Protein AF-A0A8T4R599-F1 (afdb_monomer_lite)

Sequence (155 aa):
MLKGQIVSGDFSKIVMRIKSDQKVELGELLILEEKEEKYLLQVYDLIYGSQISSQNLEMVAGMNLEEGSFNIIDEELRNYQLALLKPVLAVSKDNKLSKTCKKLPAFFSAIRQITKEDLLFITKPENPLFSREKEKVICNFVSYGILQVAIMPEC

Secondary structure (DSSP, 8-state):
-EEEEEEEE-SS-EEEEEPTT----TT-EEEEE-SSEEEEEEEEEEEEEESS-HHHHHHHHHHHHHT----SS-HHHHEEEEEEEEEEEEEETTSS-EE---SPPPTT-EEEE--TTGGGGSPPPSS----SSS-EE-----SSS-----EEP--

Structure (mmCIF, N/CA/C/O backbone):
data_AF-A0A8T4R599-F1
#
_entry.id   AF-A0A8T4R599-F1
#
loop_
_atom_site.group_PDB
_atom_site.id
_atom_site.type_symbol
_atom_site.label_atom_id
_atom_site.label_alt_id
_atom_site.label_comp_id
_atom_site.label_asym_id
_atom_site.label_entity_id
_atom_site.label_seq_id
_atom_site.pdbx_PDB_ins_code
_atom_site.Cartn_x
_atom_site.Cartn_y
_atom_site.Cartn_z
_atom_site.occupancy
_atom_site.B_iso_or_equiv
_atom_site.auth_seq_id
_atom_site.auth_comp_id
_atom_site.auth_asym_id
_atom_site.auth_atom_id
_atom_site.pdbx_PDB_model_num
ATOM 1 N N . MET A 1 1 ? 2.241 -8.018 10.126 1.00 81.56 1 MET A N 1
ATOM 2 C CA . MET A 1 1 ? 3.485 -7.844 9.340 1.00 81.56 1 MET A CA 1
ATOM 3 C C . MET A 1 1 ? 3.484 -6.461 8.700 1.00 81.56 1 MET A C 1
ATOM 5 O O . MET A 1 1 ? 2.415 -6.036 8.271 1.00 81.56 1 MET A O 1
ATOM 9 N N . LEU A 1 2 ? 4.615 -5.746 8.685 1.00 88.69 2 LEU A N 1
ATOM 10 C CA . LEU A 1 2 ? 4.731 -4.424 8.049 1.00 88.69 2 LEU A CA 1
ATOM 11 C C . LEU A 1 2 ? 4.733 -4.587 6.523 1.00 88.69 2 LEU A C 1
ATOM 13 O O . LEU A 1 2 ? 5.551 -5.343 6.009 1.00 88.69 2 LEU A O 1
ATOM 17 N N . LYS A 1 3 ? 3.835 -3.892 5.822 1.00 90.06 3 LYS A N 1
ATOM 18 C CA . LYS A 1 3 ? 3.690 -3.942 4.357 1.00 90.06 3 LYS A CA 1
ATOM 19 C C . LYS A 1 3 ? 4.345 -2.747 3.665 1.00 90.06 3 LYS A C 1
ATOM 21 O O . LYS A 1 3 ? 4.825 -2.876 2.542 1.00 90.06 3 LYS A O 1
ATOM 26 N N . GLY A 1 4 ? 4.390 -1.597 4.333 1.00 91.12 4 GLY A N 1
ATOM 27 C CA . GLY A 1 4 ? 4.922 -0.379 3.740 1.00 91.12 4 GLY A CA 1
ATOM 28 C C . GLY A 1 4 ? 4.770 0.846 4.629 1.00 91.12 4 GLY A C 1
ATOM 29 O O . GLY A 1 4 ? 4.438 0.744 5.812 1.00 91.12 4 GLY A O 1
ATOM 30 N N . GLN A 1 5 ? 5.007 2.010 4.032 1.00 91.62 5 GLN A N 1
ATOM 31 C CA . GLN A 1 5 ? 4.882 3.313 4.685 1.00 91.62 5 GLN A CA 1
ATOM 32 C C . GLN A 1 5 ? 4.157 4.313 3.785 1.00 91.62 5 GLN A C 1
ATOM 34 O O . GLN A 1 5 ? 4.275 4.247 2.558 1.00 91.62 5 GLN A O 1
ATOM 39 N N . ILE A 1 6 ? 3.448 5.272 4.382 1.00 91.38 6 ILE A N 1
ATOM 40 C CA . ILE A 1 6 ? 2.874 6.396 3.631 1.00 91.38 6 ILE A CA 1
ATOM 41 C C . ILE A 1 6 ? 3.985 7.299 3.102 1.00 91.38 6 ILE A C 1
ATOM 43 O O . ILE A 1 6 ? 4.869 7.714 3.853 1.00 91.38 6 ILE A O 1
ATOM 47 N N . VAL A 1 7 ? 3.893 7.647 1.820 1.00 88.62 7 VAL A N 1
ATOM 48 C CA . VAL A 1 7 ? 4.809 8.591 1.163 1.00 88.62 7 VAL A CA 1
ATOM 49 C C . VAL A 1 7 ? 4.105 9.893 0.809 1.00 88.62 7 VAL A C 1
ATOM 51 O O . VAL A 1 7 ? 4.661 10.969 1.008 1.00 88.62 7 VAL A O 1
ATOM 54 N N . SER A 1 8 ? 2.880 9.811 0.303 1.00 84.69 8 SER A N 1
ATOM 55 C CA . SER A 1 8 ? 2.115 10.974 -0.138 1.00 84.69 8 SER A CA 1
ATOM 56 C C . SER A 1 8 ? 0.624 10.661 -0.140 1.00 84.69 8 SER A C 1
ATOM 58 O O . SER A 1 8 ? 0.216 9.534 0.141 1.00 84.69 8 SER A O 1
ATOM 60 N N . GLY A 1 9 ? -0.203 11.659 -0.429 1.00 82.81 9 GLY A N 1
ATOM 61 C CA . GLY A 1 9 ? -1.622 11.448 -0.659 1.00 82.81 9 GLY A CA 1
ATOM 62 C C . GLY A 1 9 ? -2.500 12.601 -0.214 1.00 82.81 9 GLY A C 1
ATOM 63 O O . GLY A 1 9 ? -2.067 13.536 0.456 1.00 82.81 9 GLY A O 1
ATOM 64 N N . ASP A 1 10 ? -3.763 12.461 -0.577 1.00 81.19 10 ASP A N 1
ATOM 65 C CA . ASP A 1 10 ? -4.876 13.302 -0.188 1.00 81.19 10 ASP A CA 1
ATOM 66 C C . ASP A 1 10 ? -5.818 12.521 0.727 1.00 81.19 10 ASP A C 1
ATOM 68 O O . ASP A 1 10 ? -5.730 11.303 0.892 1.00 81.19 10 ASP A O 1
ATOM 72 N N . PHE A 1 11 ? -6.818 13.216 1.255 1.00 74.62 11 PHE A N 1
ATOM 73 C CA . PHE A 1 11 ? -7.836 12.626 2.117 1.00 74.62 11 PHE A CA 1
ATOM 74 C C . PHE A 1 11 ? -8.564 11.412 1.502 1.00 74.62 11 PHE A C 1
ATOM 76 O O . PHE A 1 11 ? -8.969 10.504 2.220 1.00 74.62 11 PHE A O 1
ATOM 83 N N . SER A 1 12 ? -8.732 11.381 0.177 1.00 78.94 12 SER A N 1
ATOM 84 C CA . SER A 1 12 ? -9.398 10.276 -0.530 1.00 78.94 12 SER A CA 1
ATOM 85 C C . SER A 1 12 ? -8.435 9.251 -1.131 1.00 78.94 12 SER A C 1
ATOM 87 O O . SER A 1 12 ? -8.858 8.139 -1.453 1.00 78.94 12 SER A O 1
ATOM 89 N N . LYS A 1 13 ? -7.163 9.623 -1.300 1.00 86.94 13 LYS A N 1
ATOM 90 C CA . LYS A 1 13 ? -6.155 8.858 -2.035 1.00 86.94 13 LYS A CA 1
ATOM 91 C C . LYS A 1 13 ? -4.852 8.877 -1.258 1.00 86.94 13 LYS A C 1
ATOM 93 O O . LYS A 1 13 ? -4.074 9.814 -1.375 1.00 86.94 13 LYS A O 1
ATOM 98 N N . ILE A 1 14 ? -4.609 7.833 -0.485 1.00 89.94 14 ILE A N 1
ATOM 99 C CA . ILE A 1 14 ? -3.362 7.664 0.255 1.00 89.94 14 ILE A CA 1
ATOM 100 C C . ILE A 1 14 ? -2.398 6.857 -0.612 1.00 89.94 14 ILE A C 1
ATOM 102 O O . ILE A 1 14 ? -2.787 5.850 -1.193 1.00 89.94 14 ILE A O 1
ATOM 106 N N . VAL A 1 15 ? -1.142 7.278 -0.695 1.00 91.69 15 VAL A N 1
ATOM 107 C CA . VAL A 1 15 ? -0.091 6.583 -1.440 1.00 91.69 15 VAL A CA 1
ATOM 108 C C . VAL A 1 15 ? 0.863 5.926 -0.452 1.00 91.69 15 VAL A C 1
ATOM 110 O O . VAL A 1 15 ? 1.551 6.590 0.330 1.00 91.69 15 VAL A O 1
ATOM 113 N N . MET A 1 16 ? 0.918 4.601 -0.505 1.00 92.50 16 MET A N 1
ATOM 114 C CA . MET A 1 16 ? 1.848 3.791 0.269 1.00 92.50 16 MET A CA 1
ATOM 115 C C . MET A 1 16 ? 2.971 3.291 -0.630 1.00 92.50 16 MET A C 1
ATOM 117 O O . MET A 1 16 ? 2.704 2.726 -1.685 1.00 92.50 16 MET A O 1
ATOM 121 N N . ARG A 1 17 ? 4.221 3.397 -0.177 1.00 92.06 17 ARG A N 1
ATOM 122 C CA . ARG A 1 17 ? 5.329 2.633 -0.757 1.00 92.06 17 ARG A CA 1
ATOM 123 C C . ARG A 1 17 ? 5.389 1.258 -0.118 1.00 92.06 17 ARG A C 1
ATOM 125 O O . ARG A 1 17 ? 5.510 1.153 1.104 1.00 92.06 17 ARG A O 1
ATOM 132 N N . ILE A 1 18 ? 5.306 0.230 -0.954 1.00 91.69 18 ILE A N 1
ATOM 133 C CA . ILE A 1 18 ? 5.404 -1.169 -0.549 1.00 91.69 18 ILE A CA 1
ATOM 134 C C . ILE A 1 18 ? 6.875 -1.492 -0.281 1.00 91.69 18 ILE A C 1
ATOM 136 O O . ILE A 1 18 ? 7.770 -1.044 -1.002 1.00 91.69 18 ILE A O 1
ATOM 140 N N . LYS A 1 19 ? 7.124 -2.243 0.790 1.00 90.75 19 LYS A N 1
ATOM 141 C CA . LYS A 1 19 ? 8.456 -2.756 1.106 1.00 90.75 19 LYS A CA 1
ATOM 142 C C . LYS A 1 19 ? 8.833 -3.843 0.089 1.00 90.75 19 LYS A C 1
ATOM 144 O O . LYS A 1 19 ? 8.002 -4.689 -0.213 1.00 90.75 19 LYS A O 1
ATOM 149 N N . SER A 1 20 ? 10.062 -3.839 -0.421 1.00 84.69 20 SER A N 1
ATOM 150 C CA . SER A 1 20 ? 10.483 -4.687 -1.553 1.00 84.69 20 SER A CA 1
ATOM 151 C C . SER A 1 20 ? 10.330 -6.199 -1.320 1.00 84.69 20 SER A C 1
ATOM 153 O O . SER A 1 20 ? 10.129 -6.951 -2.267 1.00 84.69 20 SER A O 1
ATOM 155 N N . ASP A 1 21 ? 10.370 -6.645 -0.063 1.00 86.56 21 ASP A N 1
ATOM 156 C CA . ASP A 1 21 ? 10.180 -8.043 0.346 1.00 86.56 21 ASP A CA 1
ATOM 157 C C . ASP A 1 21 ? 8.704 -8.430 0.558 1.00 86.56 21 ASP A C 1
ATOM 159 O O . ASP A 1 21 ? 8.404 -9.567 0.928 1.00 86.56 21 ASP A O 1
ATOM 163 N N . GLN A 1 22 ? 7.772 -7.495 0.368 1.00 88.81 22 GLN A N 1
ATOM 164 C CA . GLN A 1 22 ? 6.341 -7.695 0.560 1.00 88.81 22 GLN A CA 1
ATOM 165 C C . GLN A 1 22 ? 5.588 -7.608 -0.760 1.00 88.81 22 GLN A C 1
ATOM 167 O O . GLN A 1 22 ? 5.929 -6.850 -1.661 1.00 88.81 22 GLN A O 1
ATOM 172 N N . LYS A 1 23 ? 4.495 -8.366 -0.836 1.00 86.31 23 LYS A N 1
ATOM 173 C CA . LYS A 1 23 ? 3.517 -8.274 -1.919 1.00 86.31 23 LYS A CA 1
ATOM 174 C C . LYS A 1 23 ? 2.221 -7.695 -1.378 1.00 86.31 23 LYS A C 1
ATOM 176 O O . LYS A 1 23 ? 1.845 -7.984 -0.236 1.00 86.31 23 LYS A O 1
ATOM 181 N N . VAL A 1 24 ? 1.581 -6.865 -2.189 1.00 89.19 24 VAL A N 1
ATOM 182 C CA . VAL A 1 24 ? 0.274 -6.273 -1.909 1.00 89.19 24 VAL A CA 1
ATOM 183 C C . VAL A 1 24 ? -0.616 -6.498 -3.118 1.00 89.19 24 VAL A C 1
ATOM 185 O O . VAL A 1 24 ? -0.159 -6.341 -4.249 1.00 89.19 24 VAL A O 1
ATOM 188 N N . GLU A 1 25 ? -1.862 -6.877 -2.871 1.00 89.25 25 GLU A N 1
ATOM 189 C CA . GLU A 1 25 ? -2.836 -7.202 -3.913 1.00 89.25 25 GLU A CA 1
ATOM 190 C C . GLU A 1 25 ? -3.945 -6.149 -4.007 1.00 89.25 25 GLU A C 1
ATOM 192 O O . GLU A 1 25 ? -4.231 -5.410 -3.061 1.00 89.25 25 GLU A O 1
ATOM 197 N N . LEU A 1 26 ? -4.587 -6.073 -5.174 1.00 88.50 26 LEU A N 1
ATOM 198 C CA . LEU A 1 26 ? -5.763 -5.228 -5.367 1.00 88.50 26 LEU A CA 1
ATOM 199 C C . LEU A 1 26 ? -6.916 -5.729 -4.493 1.00 88.50 26 LEU A C 1
ATOM 201 O O . LEU A 1 26 ? -7.184 -6.924 -4.418 1.00 88.50 26 LEU A O 1
ATOM 205 N N . GLY A 1 27 ? -7.612 -4.806 -3.836 1.00 85.31 27 GLY A N 1
ATOM 206 C CA . GLY A 1 27 ? -8.685 -5.119 -2.897 1.00 85.31 27 GLY A CA 1
ATOM 207 C C . GLY A 1 27 ? -8.209 -5.536 -1.503 1.00 85.31 27 GLY A C 1
ATOM 208 O O . GLY A 1 27 ? -9.051 -5.639 -0.610 1.00 85.31 27 GLY A O 1
ATOM 209 N N . GLU A 1 28 ? -6.900 -5.719 -1.279 1.00 87.69 28 GLU A N 1
ATOM 210 C CA . GLU A 1 28 ? -6.356 -6.083 0.034 1.00 87.69 28 GLU A CA 1
ATOM 211 C C . GLU A 1 28 ? -6.673 -4.997 1.075 1.00 87.69 28 GLU A C 1
ATOM 213 O O . GLU A 1 28 ? -6.587 -3.789 0.817 1.00 87.69 28 GLU A O 1
ATOM 218 N N . LEU A 1 29 ? -7.054 -5.443 2.275 1.00 88.44 29 LEU A N 1
ATOM 219 C CA . LEU A 1 29 ? -7.321 -4.576 3.415 1.00 88.44 29 LEU A CA 1
ATOM 220 C C . LEU A 1 29 ? -6.068 -4.433 4.276 1.00 88.44 29 LEU A C 1
ATOM 222 O O . LEU A 1 29 ? -5.474 -5.412 4.733 1.00 88.44 29 LEU A O 1
ATOM 226 N N . LEU A 1 30 ? -5.705 -3.187 4.544 1.00 90.25 30 LEU A N 1
ATOM 227 C CA . LEU A 1 30 ? -4.527 -2.811 5.303 1.00 90.25 30 LEU A CA 1
ATOM 228 C C . LEU A 1 30 ? -4.920 -1.955 6.501 1.00 90.25 30 LEU A C 1
ATOM 230 O O . LEU A 1 30 ? -5.920 -1.236 6.481 1.00 90.25 30 LEU A O 1
ATOM 234 N N . ILE A 1 31 ? -4.107 -2.026 7.549 1.00 89.19 31 ILE A N 1
ATOM 235 C CA . ILE A 1 31 ? -4.283 -1.230 8.758 1.00 89.19 31 ILE A CA 1
ATOM 236 C C . ILE A 1 31 ? -3.138 -0.240 8.864 1.00 89.19 31 ILE A C 1
ATOM 238 O O . ILE A 1 31 ? -1.964 -0.612 8.843 1.00 89.19 31 ILE A O 1
ATOM 242 N N . LEU A 1 32 ? -3.499 1.024 9.031 1.00 87.75 32 LEU A N 1
ATOM 243 C CA . LEU A 1 32 ? -2.581 2.069 9.437 1.00 87.75 32 LEU A CA 1
ATOM 244 C C . LEU A 1 32 ? -2.776 2.359 10.919 1.00 87.75 32 LEU A C 1
ATOM 246 O O . LEU A 1 32 ? -3.894 2.624 11.361 1.00 87.75 32 LEU A O 1
ATOM 250 N N . GLU A 1 33 ? -1.690 2.310 11.681 1.00 83.31 33 GLU A N 1
ATOM 251 C CA . GLU A 1 33 ? -1.716 2.595 13.113 1.00 83.31 33 GLU A CA 1
ATOM 252 C C . GLU A 1 33 ? -1.207 4.008 13.387 1.00 83.31 33 GL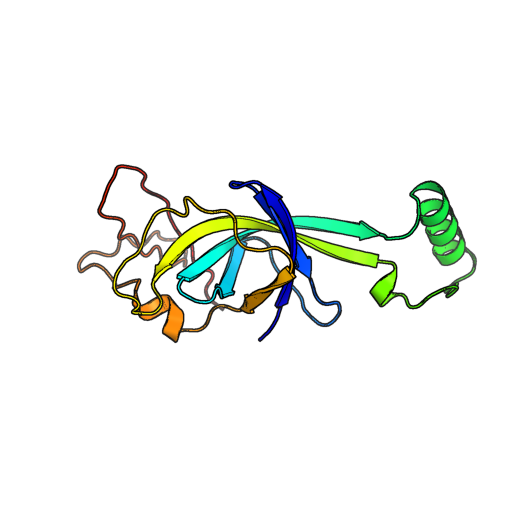U A C 1
ATOM 254 O O . GLU A 1 33 ? -0.044 4.320 13.140 1.00 83.31 33 GLU A O 1
ATOM 259 N N . GLU A 1 34 ? -2.075 4.852 13.942 1.00 81.25 34 GLU A N 1
ATOM 260 C CA . GLU A 1 34 ? -1.686 6.104 14.583 1.00 81.25 34 GLU A CA 1
ATOM 261 C C . GLU A 1 34 ? -1.782 5.988 16.111 1.00 81.25 34 GLU A C 1
ATOM 263 O O . GLU A 1 34 ? -2.263 5.003 16.674 1.00 81.25 34 GLU A O 1
ATOM 268 N N . LYS A 1 35 ? -1.296 7.021 16.812 1.00 75.75 35 LYS A N 1
ATOM 269 C CA . LYS A 1 35 ? -1.180 7.043 18.280 1.00 75.75 35 LYS A CA 1
ATOM 270 C C . LYS A 1 35 ? -2.497 6.692 18.996 1.00 75.75 35 LYS A C 1
ATOM 272 O O . LYS A 1 35 ? -2.469 5.931 19.971 1.00 75.75 35 LYS A O 1
ATOM 277 N N . GLU A 1 36 ? -3.621 7.210 18.495 1.00 75.50 36 GLU A N 1
ATOM 278 C CA . GLU A 1 36 ? -4.951 7.111 19.125 1.00 75.50 36 GLU A CA 1
ATOM 279 C C . GLU A 1 36 ? -6.026 6.441 18.248 1.00 75.50 36 GLU A C 1
ATOM 281 O O . GLU A 1 36 ? -7.063 6.002 18.755 1.00 75.50 36 GLU A O 1
ATOM 286 N N . GLU A 1 37 ? -5.792 6.341 16.939 1.00 80.25 37 GLU A N 1
ATOM 287 C CA . GLU A 1 37 ? -6.759 5.851 15.954 1.00 80.25 37 GLU A CA 1
ATOM 288 C C . GLU A 1 37 ? -6.066 4.851 15.013 1.00 80.25 37 GLU A C 1
ATOM 290 O O . GLU A 1 37 ? -4.880 4.966 14.705 1.00 80.25 37 GLU A O 1
ATOM 295 N N . LYS A 1 38 ? -6.807 3.841 14.568 1.00 84.06 38 LYS A N 1
ATOM 296 C CA . LYS A 1 38 ? -6.417 2.918 13.503 1.00 84.06 38 LYS A CA 1
ATOM 297 C C . LYS A 1 38 ? -7.246 3.237 12.271 1.00 84.06 38 LYS A C 1
ATOM 299 O O . LYS A 1 38 ? -8.440 3.495 12.391 1.00 84.06 38 LYS A O 1
ATOM 304 N N . TYR A 1 39 ? -6.658 3.172 11.089 1.00 84.69 39 TYR A N 1
ATOM 305 C CA . TYR A 1 39 ? -7.382 3.376 9.840 1.00 84.69 39 TYR A CA 1
ATOM 306 C C . TYR A 1 39 ? -7.399 2.081 9.044 1.00 84.69 39 TYR A C 1
ATOM 308 O O . TYR A 1 39 ? -6.351 1.489 8.791 1.00 84.69 39 TYR A O 1
ATOM 316 N N . LEU A 1 40 ? -8.594 1.657 8.645 1.00 86.75 40 LEU A N 1
ATOM 317 C CA . LEU A 1 40 ? -8.792 0.587 7.683 1.00 86.75 40 LEU A CA 1
ATOM 318 C C . LEU A 1 40 ? -8.716 1.183 6.281 1.00 86.75 40 LEU A C 1
ATOM 320 O O . LEU A 1 40 ? -9.518 2.047 5.911 1.00 86.75 40 LEU A O 1
ATOM 324 N N . LEU A 1 41 ? -7.744 0.713 5.516 1.00 88.19 41 LEU A N 1
ATOM 325 C CA . LEU A 1 41 ? -7.446 1.155 4.166 1.00 88.19 41 LEU A CA 1
ATOM 326 C C . LEU A 1 41 ? -7.688 -0.006 3.200 1.00 88.19 41 LEU A C 1
ATOM 328 O O . LEU A 1 41 ? -7.349 -1.143 3.513 1.00 88.19 41 LEU A O 1
ATOM 332 N N . GLN A 1 42 ? -8.241 0.276 2.025 1.00 89.44 42 GLN A N 1
ATOM 333 C CA . GLN A 1 42 ? -8.378 -0.706 0.951 1.00 89.44 42 GLN A CA 1
ATOM 334 C C . GLN A 1 42 ? -7.485 -0.321 -0.223 1.00 89.44 42 GLN A C 1
ATOM 336 O O . GLN A 1 42 ? -7.519 0.829 -0.671 1.00 89.44 42 GLN A O 1
ATOM 341 N N . VAL A 1 43 ? -6.711 -1.278 -0.730 1.00 92.31 43 VAL A N 1
ATOM 342 C CA . VAL A 1 43 ? -5.926 -1.112 -1.956 1.00 92.31 43 VAL A CA 1
ATOM 343 C C . VAL A 1 43 ? -6.879 -1.082 -3.143 1.00 92.31 43 VAL A C 1
ATOM 345 O O . VAL A 1 43 ? -7.628 -2.032 -3.353 1.00 92.31 43 VAL A O 1
ATOM 348 N N . TYR A 1 44 ? -6.863 -0.003 -3.921 1.00 92.12 44 TYR A N 1
ATOM 349 C CA . TYR A 1 44 ? -7.681 0.094 -5.135 1.00 92.12 44 TYR A CA 1
ATOM 350 C C . TYR A 1 44 ? -6.852 0.123 -6.416 1.00 92.12 44 TYR A C 1
ATOM 352 O O . TYR A 1 44 ? -7.401 -0.130 -7.483 1.00 92.12 44 TYR A O 1
ATOM 360 N N . ASP A 1 45 ? -5.559 0.433 -6.318 1.00 92.06 45 ASP A N 1
ATOM 361 C CA . ASP A 1 45 ? -4.662 0.485 -7.468 1.00 92.06 45 ASP A CA 1
ATOM 362 C C . ASP A 1 45 ? -3.210 0.217 -7.045 1.00 92.06 45 ASP A C 1
ATOM 364 O O . ASP A 1 45 ? -2.825 0.472 -5.897 1.00 92.06 45 ASP A O 1
ATOM 368 N N . LEU A 1 46 ? -2.407 -0.280 -7.982 1.00 91.62 46 LEU A N 1
ATOM 369 C CA . LEU A 1 46 ? -0.990 -0.590 -7.815 1.00 91.62 46 LEU A CA 1
ATOM 370 C C . LEU A 1 46 ? -0.213 0.019 -8.981 1.00 91.62 46 LEU A C 1
ATOM 372 O O . LEU A 1 46 ? -0.466 -0.292 -10.141 1.00 91.62 46 LEU A O 1
ATOM 376 N N . ILE A 1 47 ? 0.763 0.864 -8.668 1.00 90.38 47 ILE A N 1
ATOM 377 C CA . ILE A 1 47 ? 1.568 1.577 -9.662 1.00 90.38 47 ILE A CA 1
ATOM 378 C C . ILE A 1 47 ? 3.057 1.349 -9.401 1.00 90.38 47 ILE A C 1
ATOM 380 O O . ILE A 1 47 ? 3.489 1.150 -8.265 1.00 90.38 47 ILE A O 1
ATOM 384 N N . TYR A 1 48 ? 3.864 1.408 -10.454 1.00 87.62 48 TYR A N 1
ATOM 385 C CA . TYR A 1 48 ? 5.318 1.373 -10.327 1.00 87.62 48 TYR A CA 1
ATOM 386 C C . TYR A 1 48 ? 5.871 2.785 -10.142 1.00 87.62 48 TYR A C 1
ATOM 388 O O . TYR A 1 48 ? 5.462 3.724 -10.823 1.00 87.62 48 TYR A O 1
ATOM 396 N N . GLY A 1 49 ? 6.815 2.924 -9.219 1.00 84.62 49 GLY A N 1
ATOM 397 C CA . GLY A 1 49 ? 7.607 4.126 -9.014 1.00 84.62 49 GLY A CA 1
ATOM 398 C C . GLY A 1 49 ? 9.084 3.841 -9.253 1.00 84.62 49 GLY A C 1
ATOM 399 O O . GLY A 1 49 ? 9.578 2.747 -8.970 1.00 84.62 49 GLY A O 1
ATOM 400 N N . SER A 1 50 ? 9.803 4.844 -9.751 1.00 81.62 50 SER A N 1
ATOM 401 C CA . SER A 1 50 ? 11.257 4.794 -9.859 1.00 81.62 50 SER A CA 1
ATOM 402 C C . SER A 1 50 ? 11.869 6.084 -9.331 1.00 81.62 50 SER A C 1
ATOM 404 O O . SER A 1 50 ? 11.285 7.158 -9.460 1.00 81.62 50 SER A O 1
ATOM 406 N N . GLN A 1 51 ? 13.038 5.979 -8.700 1.00 78.00 51 GLN A N 1
ATOM 407 C CA . GLN A 1 51 ? 13.878 7.148 -8.405 1.00 78.00 51 GLN A CA 1
ATOM 408 C C . GLN A 1 51 ? 14.718 7.570 -9.623 1.00 78.00 51 GLN A C 1
ATOM 410 O O . GLN A 1 51 ? 15.332 8.634 -9.608 1.00 78.00 51 GLN A O 1
ATOM 415 N N . ILE A 1 52 ? 14.755 6.749 -10.676 1.00 79.62 52 ILE A N 1
ATOM 416 C CA . ILE A 1 52 ? 15.440 7.056 -11.930 1.00 79.62 52 ILE A CA 1
ATOM 417 C C . ILE A 1 52 ? 14.554 7.998 -12.756 1.00 79.62 52 ILE A C 1
ATOM 419 O O . ILE A 1 52 ? 13.342 7.797 -12.844 1.00 79.62 52 ILE A O 1
ATOM 423 N N . SER A 1 53 ? 15.147 9.017 -13.384 1.00 78.81 53 SER A N 1
ATOM 424 C CA . SER A 1 53 ? 14.425 9.849 -14.353 1.00 78.81 53 SER A CA 1
ATOM 425 C C . SER A 1 53 ? 13.891 8.992 -15.505 1.00 78.81 53 SER A C 1
ATOM 427 O O . SER A 1 53 ? 14.547 8.042 -15.926 1.00 78.81 53 SER A O 1
ATOM 429 N N . SER A 1 54 ? 12.725 9.335 -16.058 1.00 77.69 54 SER A N 1
ATOM 430 C CA . SER A 1 54 ? 12.059 8.515 -17.084 1.00 77.69 54 SER A CA 1
ATOM 431 C C . SER A 1 54 ? 12.964 8.193 -18.281 1.00 77.69 54 SER A C 1
ATOM 433 O O . SER A 1 54 ? 13.019 7.049 -18.715 1.00 77.69 54 SER A O 1
ATOM 435 N N . GLN A 1 55 ? 13.759 9.170 -18.736 1.00 79.50 55 GLN A N 1
ATOM 436 C CA . GLN A 1 55 ? 14.732 8.995 -19.824 1.00 79.50 55 GLN A CA 1
ATOM 437 C C . GLN A 1 55 ? 15.800 7.938 -19.502 1.00 79.50 55 GLN A C 1
ATOM 439 O O . GLN A 1 55 ? 16.143 7.108 -20.339 1.00 79.50 55 GLN A O 1
ATOM 444 N N . ASN A 1 56 ? 16.313 7.937 -18.269 1.00 79.31 56 ASN A N 1
ATOM 445 C CA . ASN A 1 56 ? 17.323 6.974 -17.840 1.00 79.31 56 ASN A CA 1
ATOM 446 C C . ASN A 1 56 ? 16.709 5.594 -17.559 1.00 79.31 56 ASN A C 1
ATOM 448 O O . ASN A 1 56 ? 17.391 4.586 -17.718 1.00 79.31 56 ASN A O 1
ATOM 452 N N . LEU A 1 57 ? 15.436 5.535 -17.155 1.00 81.00 57 LEU A N 1
ATOM 453 C CA . LEU A 1 57 ? 14.708 4.283 -16.948 1.00 81.00 57 LEU A CA 1
ATOM 454 C C . LEU A 1 57 ? 14.545 3.539 -18.278 1.00 81.00 57 LEU A C 1
ATOM 456 O O . LEU A 1 57 ? 14.880 2.361 -18.352 1.00 81.00 57 LEU A O 1
ATOM 460 N N . GLU A 1 58 ? 14.122 4.237 -19.333 1.00 81.50 58 GLU A N 1
ATOM 461 C CA . GLU A 1 58 ? 14.008 3.672 -20.685 1.00 81.50 58 GLU A CA 1
ATOM 462 C C . GLU A 1 58 ? 15.355 3.155 -21.205 1.00 81.50 58 GLU A C 1
ATOM 464 O O . GLU A 1 58 ? 15.436 2.039 -21.719 1.00 81.50 58 GLU A O 1
ATOM 469 N N . MET A 1 59 ? 16.433 3.919 -21.000 1.00 80.62 59 MET A N 1
ATOM 470 C CA . MET A 1 59 ? 17.784 3.501 -21.379 1.00 80.62 59 MET A CA 1
ATOM 471 C C . MET A 1 59 ? 18.222 2.227 -20.642 1.00 80.62 59 MET A C 1
ATOM 473 O O . MET A 1 59 ? 18.662 1.272 -21.277 1.00 80.62 59 MET A O 1
ATOM 477 N N . VAL A 1 60 ? 18.074 2.182 -19.312 1.00 81.12 60 VAL A N 1
ATOM 478 C CA . VAL A 1 60 ? 18.433 1.002 -18.504 1.00 81.12 60 VAL A CA 1
ATOM 479 C C . VAL A 1 60 ? 17.564 -0.203 -18.868 1.00 81.12 60 VAL A C 1
ATOM 481 O O . VAL A 1 60 ? 18.067 -1.323 -18.890 1.00 81.12 60 VAL A O 1
ATOM 484 N N . ALA A 1 61 ? 16.285 0.006 -19.187 1.00 80.12 61 ALA A N 1
ATOM 485 C CA . ALA A 1 61 ? 15.401 -1.057 -19.655 1.00 80.12 61 ALA A CA 1
ATOM 486 C C . ALA A 1 61 ? 15.887 -1.651 -20.986 1.00 80.12 61 ALA A C 1
ATOM 488 O O . ALA A 1 61 ? 15.925 -2.872 -21.117 1.00 80.12 61 ALA A O 1
ATOM 489 N N . GLY A 1 62 ? 16.323 -0.809 -21.929 1.00 82.88 62 GLY A N 1
ATOM 490 C CA . GLY A 1 62 ? 16.935 -1.255 -23.183 1.00 82.88 62 GLY A CA 1
ATOM 491 C C . GLY A 1 62 ? 18.238 -2.023 -22.958 1.00 82.88 62 GLY A C 1
ATOM 492 O O . GLY A 1 62 ? 18.396 -3.127 -23.465 1.00 82.88 62 GLY A O 1
ATOM 493 N N . MET A 1 63 ? 19.144 -1.499 -22.126 1.00 82.75 63 MET A N 1
ATOM 494 C CA . MET A 1 63 ? 20.411 -2.178 -21.817 1.00 82.75 63 MET A CA 1
ATOM 495 C C . MET A 1 63 ? 20.191 -3.536 -21.135 1.00 82.75 63 MET A C 1
ATOM 497 O O . MET A 1 63 ? 20.831 -4.515 -21.503 1.00 82.75 63 MET A O 1
ATOM 501 N N . ASN A 1 64 ? 19.253 -3.623 -20.185 1.00 81.88 64 ASN A N 1
ATOM 502 C CA . ASN A 1 64 ? 18.915 -4.885 -19.524 1.00 81.88 64 ASN A CA 1
ATOM 503 C C . ASN A 1 64 ? 18.304 -5.918 -20.483 1.00 81.88 64 ASN A C 1
ATOM 505 O O . ASN A 1 64 ? 18.504 -7.113 -20.270 1.00 81.88 64 ASN A O 1
ATOM 509 N N . LEU A 1 65 ? 17.548 -5.477 -21.496 1.00 82.75 65 LEU A N 1
ATOM 510 C CA . LEU A 1 65 ? 16.934 -6.361 -22.487 1.00 82.75 65 LEU A CA 1
ATOM 511 C C . LEU A 1 65 ? 17.966 -6.920 -23.478 1.00 82.75 65 LEU A C 1
ATOM 513 O O . LEU A 1 65 ? 17.892 -8.097 -23.818 1.00 82.75 65 LEU A O 1
ATOM 517 N N . GLU A 1 66 ? 18.917 -6.088 -23.913 1.00 84.69 66 GLU A N 1
ATOM 518 C CA . GLU A 1 66 ? 19.873 -6.427 -24.977 1.00 84.69 66 GLU A CA 1
ATOM 519 C C . GLU A 1 66 ? 21.189 -7.036 -24.455 1.00 84.69 66 GLU A C 1
ATOM 521 O O . GLU A 1 66 ? 21.684 -8.009 -25.021 1.00 84.69 66 GLU A O 1
ATOM 526 N N . GLU A 1 67 ? 21.768 -6.495 -23.375 1.00 73.88 67 GLU A N 1
ATOM 527 C CA . GLU A 1 67 ? 23.108 -6.876 -22.885 1.00 73.88 67 GLU A CA 1
ATOM 528 C C . GLU A 1 67 ? 23.095 -7.635 -21.544 1.00 73.88 67 GLU A C 1
ATOM 530 O O . GLU A 1 67 ? 24.124 -8.160 -21.111 1.00 73.88 67 GLU A O 1
ATOM 535 N N . GLY A 1 68 ? 21.934 -7.753 -20.892 1.00 69.88 68 GLY A N 1
ATOM 536 C CA . GLY A 1 68 ? 21.801 -8.383 -19.576 1.00 69.88 68 GLY A CA 1
ATOM 537 C C . GLY A 1 68 ? 22.183 -7.469 -18.399 1.00 69.88 68 GLY A C 1
ATOM 538 O O . GLY A 1 68 ? 22.614 -6.333 -18.570 1.00 69.88 68 GLY A O 1
ATOM 539 N N . SER A 1 69 ? 21.950 -7.959 -17.173 1.00 61.97 69 SER A N 1
ATOM 540 C CA . SER A 1 69 ? 21.796 -7.180 -15.926 1.00 61.97 69 SER A CA 1
ATOM 541 C C . SER A 1 69 ? 22.842 -6.076 -15.680 1.00 61.97 69 SER A C 1
ATOM 543 O O . SER A 1 69 ? 23.948 -6.348 -15.204 1.00 61.97 69 SER A O 1
ATOM 545 N N . PHE A 1 70 ? 22.449 -4.817 -15.896 1.00 63.03 70 PHE A N 1
ATOM 546 C CA . PHE A 1 70 ? 23.261 -3.626 -15.645 1.00 63.03 70 PHE A CA 1
ATOM 547 C C . PHE A 1 70 ? 22.899 -2.985 -14.286 1.00 63.03 70 PHE A C 1
ATOM 549 O O . PHE A 1 70 ? 21.922 -2.241 -14.128 1.00 63.03 70 PHE A O 1
ATOM 556 N N . ASN A 1 71 ? 23.700 -3.269 -13.255 1.00 59.94 71 ASN A N 1
ATOM 557 C CA . ASN A 1 71 ? 23.435 -2.856 -11.871 1.00 59.94 71 ASN A CA 1
ATOM 558 C C . ASN A 1 71 ? 24.295 -1.659 -11.433 1.00 59.94 71 ASN A C 1
ATOM 560 O O . ASN A 1 71 ? 25.314 -1.827 -10.776 1.00 59.94 71 ASN A O 1
ATOM 564 N N . ILE A 1 72 ? 23.875 -0.435 -11.780 1.00 57.62 72 ILE A N 1
ATOM 565 C CA . ILE A 1 72 ? 24.559 0.807 -11.352 1.00 57.62 72 ILE A CA 1
ATOM 566 C C . ILE A 1 72 ? 24.218 1.182 -9.886 1.00 57.62 72 ILE A C 1
ATOM 568 O O . ILE A 1 72 ? 24.994 1.868 -9.231 1.00 57.62 72 ILE A O 1
ATOM 572 N N . ILE A 1 73 ? 23.064 0.747 -9.353 1.00 61.06 73 ILE A N 1
ATOM 573 C CA . ILE A 1 73 ? 22.561 1.018 -7.982 1.00 61.06 73 ILE A CA 1
ATOM 574 C C . ILE A 1 73 ? 21.748 -0.208 -7.509 1.00 61.06 73 ILE A C 1
ATOM 576 O O . ILE A 1 73 ? 21.259 -0.961 -8.348 1.00 61.06 73 ILE A O 1
ATOM 580 N N . ASP A 1 74 ? 21.542 -0.420 -6.206 1.00 64.94 74 ASP A N 1
ATOM 581 C CA . ASP A 1 74 ? 20.650 -1.484 -5.712 1.00 64.94 74 ASP A CA 1
ATOM 582 C C . ASP A 1 74 ? 19.248 -1.423 -6.346 1.00 64.94 74 ASP A C 1
ATOM 584 O O . ASP A 1 74 ? 18.580 -0.382 -6.376 1.00 64.94 74 ASP A O 1
ATOM 588 N N . GLU A 1 75 ? 18.808 -2.560 -6.883 1.00 68.56 75 GLU A N 1
ATOM 589 C CA . GLU A 1 75 ? 17.550 -2.715 -7.622 1.00 68.56 75 GLU A CA 1
ATOM 590 C C . GLU A 1 75 ? 16.329 -2.352 -6.763 1.00 68.56 75 GLU A C 1
ATOM 592 O O . GLU A 1 75 ? 15.436 -1.635 -7.218 1.00 68.56 75 GLU A O 1
ATOM 597 N N . GLU A 1 76 ? 16.362 -2.730 -5.483 1.00 66.31 76 GLU A N 1
ATOM 598 C CA . GLU A 1 76 ? 15.283 -2.522 -4.509 1.00 66.31 76 GLU A CA 1
ATOM 599 C C . GLU A 1 76 ? 15.063 -1.053 -4.114 1.00 66.31 76 GLU A C 1
ATOM 601 O O . GLU A 1 76 ? 13.994 -0.677 -3.621 1.00 66.31 76 GLU A O 1
ATOM 606 N N . LEU A 1 77 ? 16.077 -0.205 -4.302 1.00 67.69 77 LEU A N 1
ATOM 607 C CA . LEU A 1 77 ? 15.980 1.227 -4.021 1.00 67.69 77 LEU A CA 1
ATOM 608 C C . LEU A 1 77 ? 15.574 2.014 -5.267 1.00 67.69 77 LEU A C 1
ATOM 610 O O . LEU A 1 77 ? 14.879 3.026 -5.139 1.00 67.69 77 LEU A O 1
ATOM 614 N N . ARG A 1 78 ? 15.972 1.551 -6.460 1.00 74.19 78 ARG A N 1
ATOM 615 C CA . ARG A 1 78 ? 15.658 2.199 -7.740 1.00 74.19 78 ARG A CA 1
ATOM 616 C C . ARG A 1 78 ? 14.195 2.055 -8.113 1.00 74.19 78 ARG A C 1
ATOM 618 O O . ARG A 1 78 ? 13.567 3.066 -8.415 1.00 74.19 78 ARG A O 1
ATOM 625 N N . ASN A 1 79 ? 13.680 0.829 -8.072 1.00 80.00 79 ASN A N 1
ATOM 626 C CA . ASN A 1 79 ? 12.333 0.496 -8.512 1.00 80.00 79 ASN A CA 1
ATOM 627 C C . ASN A 1 79 ? 11.524 0.004 -7.318 1.00 80.00 79 ASN A C 1
ATOM 629 O O . ASN A 1 79 ? 11.945 -0.885 -6.585 1.00 80.00 79 ASN A O 1
ATOM 633 N N . TYR A 1 80 ? 10.360 0.598 -7.108 1.00 86.56 80 TYR A N 1
ATOM 634 C CA . TYR A 1 80 ? 9.482 0.241 -6.004 1.00 86.56 80 TYR A CA 1
ATOM 635 C C . TYR A 1 80 ? 8.035 0.256 -6.467 1.00 86.56 80 TYR A C 1
ATOM 637 O O . TYR A 1 80 ? 7.667 0.920 -7.434 1.00 86.56 80 TYR A O 1
ATOM 645 N N . GLN A 1 81 ? 7.200 -0.486 -5.757 1.00 88.50 81 GLN A N 1
ATOM 646 C CA . GLN A 1 81 ? 5.768 -0.483 -5.994 1.00 88.50 81 GLN A CA 1
ATOM 647 C C . GLN A 1 81 ? 5.102 0.494 -5.032 1.00 88.50 81 GLN A C 1
ATOM 649 O O . GLN A 1 81 ? 5.443 0.585 -3.847 1.00 88.50 81 GLN A O 1
ATOM 654 N N . LEU A 1 82 ? 4.150 1.242 -5.560 1.00 91.62 82 LEU A N 1
ATOM 655 C CA . LEU A 1 82 ? 3.270 2.106 -4.805 1.00 91.62 82 LEU A CA 1
ATOM 656 C C . LEU A 1 82 ? 1.867 1.501 -4.843 1.00 91.62 82 LEU A C 1
ATOM 658 O O . LEU A 1 82 ? 1.384 1.090 -5.894 1.00 91.62 82 LEU A O 1
ATOM 662 N N . ALA A 1 83 ? 1.203 1.477 -3.697 1.00 92.62 83 ALA A N 1
ATOM 663 C CA . ALA A 1 83 ? -0.207 1.147 -3.595 1.00 92.62 83 ALA A CA 1
ATOM 664 C C . ALA A 1 83 ? -1.006 2.421 -3.361 1.00 92.62 83 ALA A C 1
ATOM 666 O O . ALA A 1 83 ? -0.694 3.201 -2.452 1.00 92.62 83 ALA A O 1
ATOM 667 N N . LEU A 1 84 ? -2.056 2.609 -4.155 1.00 91.75 84 LEU A N 1
ATOM 668 C CA . LEU A 1 84 ? -3.056 3.624 -3.886 1.00 91.75 84 LEU A CA 1
ATOM 669 C C . LEU A 1 84 ? -4.139 3.023 -2.996 1.00 91.75 84 LEU A C 1
ATOM 671 O O . LEU A 1 84 ? -4.757 2.000 -3.299 1.00 91.75 84 LEU A O 1
ATOM 675 N N . LEU A 1 85 ? -4.349 3.682 -1.868 1.00 91.06 85 LEU A N 1
ATOM 676 C CA . LEU A 1 85 ? -5.195 3.235 -0.784 1.00 91.06 85 LEU A CA 1
ATOM 677 C C . LEU A 1 85 ? -6.353 4.211 -0.601 1.00 91.06 85 LEU A C 1
ATOM 679 O O . LEU A 1 85 ? -6.166 5.431 -0.588 1.00 91.06 85 LEU A O 1
ATOM 683 N N . LYS A 1 86 ? -7.553 3.669 -0.415 1.00 89.19 86 LYS A N 1
ATOM 684 C CA . LYS A 1 86 ? -8.736 4.438 -0.038 1.00 89.19 86 LYS A CA 1
ATOM 685 C C . LYS A 1 86 ? -9.034 4.201 1.443 1.00 89.19 86 LYS A C 1
ATOM 687 O O . LYS A 1 86 ? -9.189 3.042 1.838 1.00 89.19 86 LYS A O 1
ATOM 692 N N . PRO A 1 87 ? -9.137 5.252 2.270 1.00 85.31 87 PRO A N 1
ATOM 693 C CA . PRO A 1 87 ? -9.570 5.089 3.648 1.00 85.31 87 PRO A CA 1
ATOM 694 C C . PRO A 1 87 ? -11.049 4.701 3.695 1.00 85.31 87 PRO A C 1
ATOM 696 O O . PRO A 1 87 ? -11.899 5.375 3.112 1.00 85.31 87 PRO A O 1
ATOM 699 N N . VAL A 1 88 ? -11.348 3.594 4.374 1.00 82.69 88 VAL A N 1
ATOM 700 C CA . VAL A 1 88 ? -12.709 3.061 4.524 1.00 82.69 88 VAL A CA 1
ATOM 701 C C . VAL A 1 88 ? -13.275 3.452 5.886 1.00 82.69 88 VAL A C 1
ATOM 703 O O . VAL A 1 88 ? -14.389 3.965 5.966 1.00 82.69 88 VAL A O 1
ATOM 706 N N . LEU A 1 89 ? -12.507 3.246 6.961 1.00 79.88 89 LEU A N 1
ATOM 707 C CA . LEU A 1 89 ? -12.954 3.472 8.338 1.00 79.88 89 LEU A CA 1
ATOM 708 C C . LEU A 1 89 ? -11.812 3.940 9.238 1.00 79.88 89 LEU A C 1
ATOM 710 O O . LEU A 1 89 ? -10.685 3.473 9.104 1.00 79.88 89 LEU A O 1
ATOM 714 N N . ALA A 1 90 ? -12.122 4.813 10.199 1.00 79.12 90 ALA A N 1
ATOM 715 C CA . ALA A 1 90 ? -11.255 5.101 11.335 1.00 79.12 90 ALA A CA 1
ATOM 716 C C . ALA A 1 90 ? -11.838 4.417 12.577 1.00 79.12 90 ALA A C 1
ATOM 718 O O . ALA A 1 90 ? -12.991 4.647 12.943 1.00 79.12 90 ALA A O 1
ATOM 719 N N . VAL A 1 91 ? -11.049 3.570 13.221 1.00 75.69 91 VAL A N 1
ATOM 720 C CA . VAL A 1 91 ? -11.408 2.811 14.416 1.00 75.69 91 VAL A CA 1
ATOM 721 C C . VAL A 1 91 ? -10.602 3.368 15.581 1.00 75.69 91 VAL A C 1
ATOM 723 O O . VAL A 1 91 ? -9.376 3.431 15.529 1.00 75.69 91 VAL A O 1
ATOM 726 N N . SER A 1 92 ? -11.277 3.800 16.643 1.00 71.69 92 SER A N 1
ATOM 727 C CA . SER A 1 92 ? -10.581 4.197 17.871 1.00 71.69 92 SER A CA 1
ATOM 728 C C . SER A 1 92 ? -9.879 2.990 18.502 1.00 71.69 92 SER A C 1
ATOM 730 O O . SER A 1 92 ? -10.369 1.868 18.398 1.00 71.69 92 SER A O 1
ATOM 732 N N . LYS A 1 93 ? -8.751 3.212 19.184 1.00 65.69 93 LYS A N 1
ATOM 733 C CA . LYS A 1 93 ? -7.926 2.160 19.807 1.00 65.69 93 LYS A CA 1
ATOM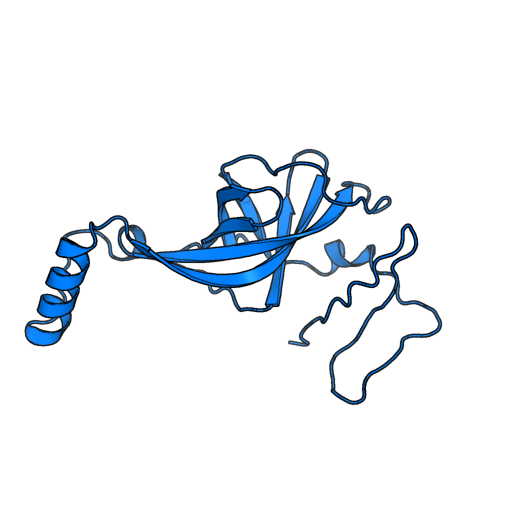 734 C C . LYS A 1 93 ? -8.696 1.224 20.753 1.00 65.69 93 LYS A C 1
ATOM 736 O O . LYS A 1 93 ? -8.330 0.063 20.886 1.00 65.69 93 LYS A O 1
ATOM 741 N N . ASP A 1 94 ? -9.787 1.708 21.345 1.00 61.19 94 ASP A N 1
ATOM 742 C CA . ASP A 1 94 ? -10.711 0.936 22.184 1.00 61.19 94 ASP A CA 1
ATOM 743 C C . ASP A 1 94 ? -11.668 0.009 21.404 1.00 61.19 94 ASP A C 1
ATOM 745 O O . ASP A 1 94 ? -12.523 -0.624 22.018 1.00 61.19 94 ASP A O 1
ATOM 749 N N . ASN A 1 95 ? -11.592 -0.053 20.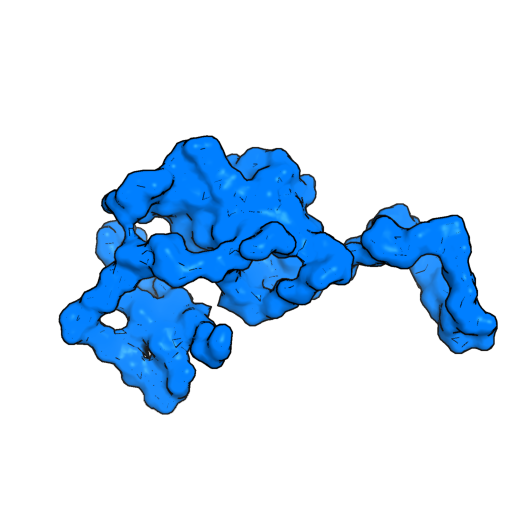067 1.00 60.03 95 ASN A N 1
ATOM 750 C CA . ASN A 1 95 ? -12.477 -0.824 19.172 1.00 60.03 95 ASN A CA 1
ATOM 751 C C . ASN A 1 95 ? -13.989 -0.541 19.339 1.00 60.03 95 ASN A C 1
ATOM 753 O O . ASN A 1 95 ? -14.823 -1.264 18.801 1.00 60.03 95 ASN A O 1
ATOM 757 N N . LYS A 1 96 ? -14.361 0.520 20.065 1.00 52.81 96 LYS A N 1
ATOM 758 C CA . LYS A 1 96 ? -15.755 0.845 20.425 1.00 52.81 96 LYS A CA 1
ATOM 759 C C . LYS A 1 96 ? -16.425 1.864 19.506 1.00 52.81 96 LYS A C 1
ATOM 761 O O . LYS A 1 96 ? -17.646 1.973 19.514 1.00 52.81 96 LYS A O 1
ATOM 766 N N . LEU A 1 97 ? -15.650 2.645 18.752 1.00 56.38 97 LEU A N 1
ATOM 767 C CA . LEU A 1 97 ? -16.163 3.742 17.929 1.00 56.38 97 LEU A CA 1
ATOM 768 C C . LEU A 1 97 ? -15.517 3.702 16.544 1.00 56.38 97 LEU A C 1
ATOM 770 O O . LEU A 1 97 ? -14.333 4.012 16.398 1.00 56.38 97 LEU A O 1
ATOM 774 N N . SER A 1 98 ? -16.317 3.353 15.537 1.00 59.59 98 SER A N 1
ATOM 775 C CA . SER A 1 98 ? -15.991 3.555 14.127 1.00 59.59 98 SER A CA 1
ATOM 776 C C . SER A 1 98 ? -16.460 4.946 13.703 1.00 59.59 98 SER A C 1
ATOM 778 O O . SER A 1 98 ? -17.652 5.252 13.765 1.00 59.59 98 SER A O 1
ATOM 780 N N . LYS A 1 99 ? -15.533 5.803 13.281 1.00 64.12 99 LYS A N 1
ATOM 781 C CA . LYS A 1 99 ? -15.825 7.126 12.723 1.00 64.12 99 LYS A CA 1
ATOM 782 C C . LYS A 1 99 ? -15.459 7.146 11.244 1.00 64.12 99 LYS A C 1
ATOM 784 O O .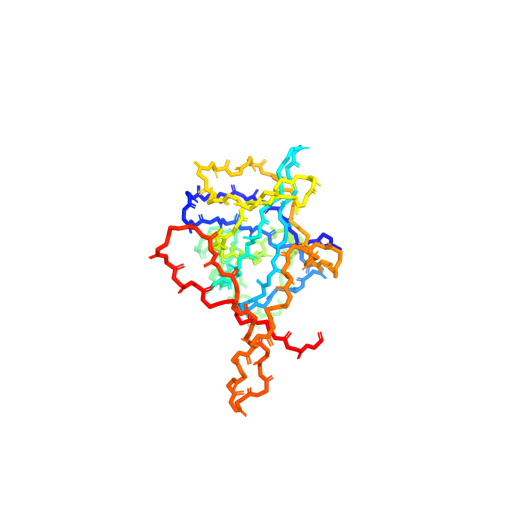 LYS A 1 99 ? -14.551 6.444 10.798 1.00 64.12 99 LYS A O 1
ATOM 789 N N . THR A 1 100 ? -16.135 7.999 10.482 1.00 60.59 100 THR A N 1
ATOM 790 C CA . THR A 1 100 ? -15.654 8.379 9.152 1.00 60.59 100 THR A CA 1
ATOM 791 C C . THR A 1 100 ? -14.270 8.996 9.311 1.00 60.59 100 THR A C 1
ATOM 793 O O . THR A 1 100 ? -14.097 9.901 10.135 1.00 60.59 100 THR A O 1
ATOM 796 N N . CYS A 1 101 ? -13.290 8.527 8.537 1.00 60.44 101 CYS A N 1
ATOM 797 C CA . CYS A 1 101 ? -11.993 9.186 8.449 1.00 60.44 101 CYS A CA 1
ATOM 798 C C . CYS A 1 101 ? -12.272 10.631 8.042 1.00 60.44 101 CYS A C 1
ATOM 800 O O . CYS A 1 101 ? -12.839 10.831 6.986 1.00 60.44 101 CYS A O 1
ATOM 802 N N . LYS A 1 102 ? -11.984 11.625 8.885 1.00 65.19 102 LYS A N 1
ATOM 803 C CA . LYS A 1 102 ? -12.056 13.065 8.539 1.00 65.19 102 LYS A CA 1
ATOM 804 C C . LYS A 1 102 ? -10.683 13.735 8.615 1.00 65.19 102 LYS A C 1
ATOM 806 O O . LYS A 1 102 ? -10.564 14.936 8.405 1.00 65.19 102 LYS A O 1
ATOM 811 N N . LYS A 1 103 ? -9.660 12.947 8.948 1.00 69.50 103 LYS A N 1
ATOM 812 C CA . LYS A 1 103 ? -8.284 13.375 9.163 1.00 69.50 103 LYS A CA 1
ATOM 813 C C . LYS A 1 103 ? -7.384 12.668 8.164 1.00 69.50 103 LYS A C 1
ATOM 815 O O . LYS A 1 103 ? -7.639 11.521 7.800 1.00 69.50 103 LYS A O 1
ATOM 820 N N . LEU A 1 104 ? -6.359 13.386 7.732 1.00 75.56 104 LEU A N 1
ATOM 821 C CA . LEU A 1 104 ? -5.302 12.851 6.893 1.00 75.56 104 LEU A CA 1
ATOM 822 C C . LEU A 1 104 ? -4.279 12.163 7.811 1.00 75.56 104 LEU A C 1
ATOM 824 O O . LEU A 1 104 ? -3.873 12.791 8.793 1.00 75.56 104 LEU A O 1
ATOM 828 N N . PRO A 1 105 ? -3.895 10.904 7.546 1.00 75.31 105 PRO A N 1
ATOM 829 C CA . PRO A 1 105 ? -2.888 10.227 8.354 1.00 75.31 105 PRO A CA 1
ATOM 830 C C . PRO A 1 105 ? -1.529 10.922 8.237 1.00 75.31 105 PRO A C 1
ATOM 832 O O . PRO A 1 105 ? -1.201 11.503 7.201 1.00 75.31 105 PRO A O 1
ATOM 835 N N . ALA A 1 106 ? -0.716 10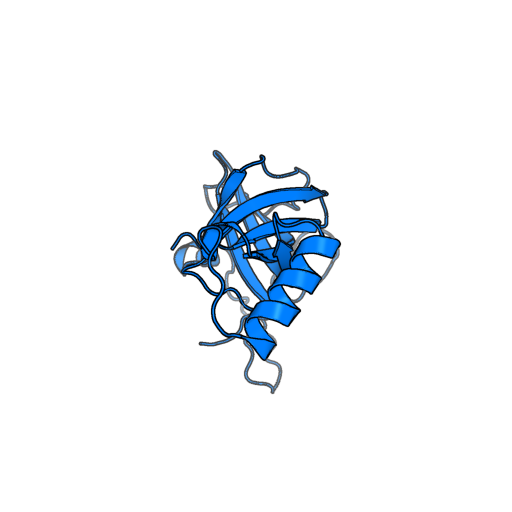.846 9.285 1.00 78.19 106 ALA A N 1
ATOM 836 C CA . ALA A 1 106 ? 0.613 11.436 9.293 1.00 78.19 106 ALA A CA 1
ATOM 837 C C . ALA A 1 106 ? 1.529 10.817 8.222 1.00 78.19 106 ALA A C 1
ATOM 839 O O . ALA A 1 106 ? 1.477 9.614 7.934 1.00 78.19 106 ALA A O 1
ATOM 840 N N . PHE A 1 107 ? 2.427 11.637 7.674 1.00 79.31 107 PHE A N 1
ATOM 841 C CA . PHE A 1 107 ? 3.469 11.173 6.759 1.00 79.31 107 PHE A CA 1
ATOM 842 C C . PHE A 1 107 ? 4.348 10.106 7.419 1.00 79.31 107 PHE A C 1
ATOM 844 O O . PHE A 1 107 ? 4.594 10.153 8.624 1.00 79.31 107 PHE A O 1
ATOM 851 N N . PHE A 1 108 ? 4.826 9.151 6.617 1.00 81.75 108 PHE A N 1
ATOM 852 C CA . PHE A 1 108 ? 5.685 8.043 7.055 1.00 81.75 108 PHE A CA 1
ATOM 853 C C . PHE A 1 108 ? 5.065 7.104 8.098 1.00 81.75 108 PHE A C 1
ATOM 855 O O . PHE A 1 108 ? 5.764 6.268 8.671 1.00 81.75 108 PHE A O 1
ATOM 862 N N . SER A 1 109 ? 3.750 7.184 8.307 1.00 86.69 109 SER A N 1
ATOM 863 C CA . SER A 1 109 ? 3.023 6.206 9.111 1.00 86.69 109 SER A CA 1
ATOM 864 C C . SER A 1 109 ? 3.185 4.803 8.531 1.00 86.69 109 SER A C 1
ATOM 866 O O . SER A 1 109 ? 3.057 4.587 7.320 1.00 86.69 109 SER A O 1
ATOM 868 N N . ALA A 1 110 ? 3.466 3.854 9.418 1.00 88.56 110 ALA A N 1
ATOM 869 C CA . ALA A 1 110 ? 3.638 2.452 9.087 1.00 88.56 110 ALA A CA 1
ATOM 870 C C . ALA A 1 110 ? 2.287 1.791 8.781 1.00 88.56 110 ALA A C 1
ATOM 872 O O . ALA A 1 110 ? 1.316 1.949 9.524 1.00 88.56 110 ALA A O 1
ATOM 873 N N . ILE A 1 111 ? 2.244 1.013 7.700 1.00 89.94 111 ILE A N 1
ATOM 874 C CA . ILE A 1 111 ? 1.067 0.246 7.297 1.00 89.94 111 ILE A CA 1
ATOM 875 C C . ILE A 1 111 ? 1.368 -1.236 7.451 1.00 89.94 111 ILE A C 1
ATOM 877 O O . ILE A 1 111 ? 2.382 -1.747 6.962 1.00 89.94 111 ILE A O 1
ATOM 881 N N . ARG A 1 112 ? 0.465 -1.944 8.123 1.00 90.44 112 ARG A N 1
ATOM 882 C CA . ARG A 1 112 ? 0.568 -3.378 8.371 1.00 90.44 112 ARG A CA 1
ATOM 883 C C . ARG A 1 112 ? -0.607 -4.144 7.785 1.00 90.44 112 ARG A C 1
ATOM 885 O O . ARG A 1 112 ? -1.678 -3.600 7.534 1.00 90.44 112 ARG A O 1
ATOM 892 N N . GLN A 1 113 ? -0.397 -5.444 7.628 1.00 86.94 113 GLN A N 1
ATOM 893 C CA . GLN A 1 113 ? -1.462 -6.382 7.300 1.00 86.94 113 GLN A CA 1
ATOM 894 C C . GLN A 1 113 ? -2.525 -6.417 8.408 1.00 86.94 113 GLN A C 1
ATOM 896 O O . GLN A 1 113 ? -2.202 -6.322 9.602 1.00 86.94 113 GLN A O 1
ATOM 901 N N . ILE A 1 114 ? -3.779 -6.574 7.991 1.00 84.62 114 ILE A N 1
ATOM 902 C CA . ILE A 1 114 ? -4.923 -6.767 8.877 1.00 84.62 114 ILE A CA 1
ATOM 903 C C . ILE A 1 114 ? -4.793 -8.073 9.675 1.00 84.62 114 ILE A C 1
ATOM 905 O O . ILE A 1 114 ? -4.370 -9.101 9.145 1.00 84.62 114 ILE A O 1
ATOM 909 N N . THR A 1 115 ? -5.145 -8.042 10.960 1.00 80.69 115 THR A N 1
ATOM 910 C CA . THR A 1 115 ? -5.223 -9.241 11.808 1.00 80.69 115 THR A CA 1
ATOM 911 C C . THR A 1 115 ? -6.667 -9.504 12.234 1.00 80.69 115 THR A C 1
ATOM 913 O O . THR A 1 115 ? -7.515 -8.611 12.209 1.00 80.69 115 THR A O 1
ATOM 916 N N . LYS A 1 116 ? -6.970 -10.746 12.646 1.00 72.62 116 LYS A N 1
ATOM 917 C CA . LYS A 1 116 ? -8.322 -11.139 13.099 1.00 72.62 116 LYS A CA 1
ATOM 918 C C . LYS A 1 116 ? -8.823 -10.306 14.284 1.00 72.62 116 LYS A C 1
ATOM 920 O O . LYS A 1 116 ? -10.020 -10.095 14.416 1.00 72.62 116 LYS A O 1
ATOM 925 N N . GLU A 1 117 ? -7.908 -9.822 15.116 1.00 72.19 117 GLU A N 1
ATOM 926 C CA . GLU A 1 117 ? -8.207 -8.986 16.280 1.00 72.19 117 GLU A CA 1
ATOM 927 C C . GLU A 1 117 ? -8.701 -7.592 15.890 1.00 72.19 117 GLU A C 1
ATOM 929 O O . GLU A 1 117 ? -9.568 -7.033 16.560 1.00 72.19 117 GLU A O 1
ATOM 934 N N . ASP A 1 118 ? -8.193 -7.038 14.785 1.00 68.19 118 ASP A N 1
ATOM 935 C CA . ASP A 1 118 ? -8.689 -5.758 14.292 1.00 68.19 118 ASP A CA 1
ATOM 936 C C . ASP A 1 118 ? -10.112 -5.903 13.770 1.00 68.19 118 ASP A C 1
ATOM 938 O O . ASP A 1 118 ? -10.884 -4.978 13.906 1.00 68.19 118 ASP A O 1
ATOM 942 N N . LEU A 1 119 ? -10.507 -7.064 13.247 1.00 67.81 119 LEU A N 1
ATOM 943 C CA . LEU A 1 119 ? -11.844 -7.291 12.688 1.00 67.81 119 LEU A CA 1
ATOM 944 C C . LEU A 1 119 ? -12.940 -7.498 13.747 1.00 67.81 119 LEU A C 1
ATOM 946 O O . LEU A 1 119 ? -14.107 -7.642 13.389 1.00 67.81 119 LEU A O 1
ATOM 950 N N . LEU A 1 120 ? -12.608 -7.4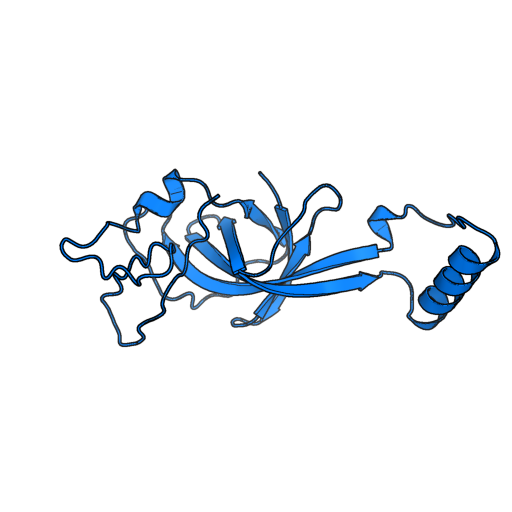88 15.043 1.00 63.88 120 LEU A N 1
ATOM 951 C CA . LEU A 1 120 ? -13.573 -7.710 16.128 1.00 63.88 120 LEU A CA 1
ATOM 952 C C . LEU A 1 120 ? -14.675 -6.636 16.200 1.00 63.88 120 LEU A C 1
ATOM 954 O O . LEU A 1 120 ? -15.744 -6.904 16.746 1.00 63.88 120 LEU A O 1
ATOM 958 N N . PHE A 1 121 ? -14.453 -5.447 15.623 1.00 63.47 121 PHE A N 1
ATOM 959 C CA . PHE A 1 121 ? -15.497 -4.419 15.502 1.00 63.47 121 PHE A CA 1
ATOM 960 C C . PHE A 1 121 ? -16.571 -4.775 14.461 1.00 63.47 121 PHE A C 1
ATOM 962 O O . PHE A 1 121 ? -17.669 -4.224 14.503 1.00 63.47 121 PHE A O 1
ATOM 969 N N . ILE A 1 122 ? -16.283 -5.693 13.530 1.00 64.25 122 ILE A N 1
ATOM 970 C CA . ILE A 1 122 ? -17.239 -6.172 12.530 1.00 64.25 122 ILE A CA 1
ATOM 971 C C . ILE A 1 122 ? -18.044 -7.313 13.159 1.00 64.25 122 ILE A C 1
ATOM 973 O O . ILE A 1 122 ? -17.784 -8.498 12.948 1.00 64.25 122 ILE A O 1
ATOM 977 N N . THR A 1 123 ? -19.027 -6.964 13.985 1.00 52.81 123 THR A N 1
ATOM 978 C CA . THR A 1 123 ? -19.933 -7.959 14.565 1.00 52.81 123 THR A CA 1
ATOM 979 C C . THR A 1 123 ? -20.905 -8.450 13.492 1.00 52.81 123 THR A C 1
ATOM 981 O O . THR A 1 123 ? -21.570 -7.654 12.824 1.00 52.81 123 THR A O 1
ATOM 984 N N . LYS A 1 124 ? -20.984 -9.775 13.313 1.00 51.88 124 LYS A N 1
ATOM 985 C CA . LYS A 1 124 ? -21.903 -10.408 12.362 1.00 51.88 124 LYS A CA 1
ATOM 986 C C . LYS A 1 124 ? -23.352 -10.029 12.728 1.00 51.88 124 LYS A C 1
ATOM 988 O O . LYS A 1 124 ? -23.756 -10.307 13.857 1.00 51.88 124 LYS A O 1
ATOM 993 N N . PRO A 1 125 ? -24.130 -9.415 11.819 1.00 51.72 125 PRO A N 1
ATOM 994 C CA . PRO A 1 125 ? -25.552 -9.173 12.051 1.00 51.72 125 PRO A CA 1
ATOM 995 C C . PRO A 1 125 ? -26.294 -10.505 12.187 1.00 51.72 125 PRO A C 1
ATOM 997 O O . PRO A 1 125 ? -25.876 -11.500 11.592 1.00 51.72 125 PRO A O 1
ATOM 1000 N N . GLU A 1 126 ? -27.425 -10.522 12.895 1.00 46.97 126 GLU A N 1
ATOM 1001 C CA . GLU A 1 126 ? -28.279 -11.718 12.994 1.00 46.97 126 GLU A CA 1
ATOM 1002 C C . GLU A 1 126 ? -28.791 -12.196 11.619 1.00 46.97 126 GLU A C 1
ATOM 1004 O O . GLU A 1 126 ? -28.948 -13.396 11.418 1.00 46.97 126 GLU A O 1
ATOM 1009 N N . ASN A 1 127 ? -28.938 -11.291 10.639 1.00 45.22 127 ASN A N 1
ATOM 1010 C CA . ASN A 1 127 ? -29.293 -11.610 9.250 1.00 45.22 127 ASN A CA 1
ATOM 1011 C C . ASN A 1 127 ? -28.175 -11.224 8.258 1.00 45.22 127 ASN A C 1
ATOM 1013 O O . ASN A 1 127 ? -28.215 -10.144 7.665 1.00 45.22 127 ASN A O 1
ATOM 1017 N N . PRO A 1 128 ? -27.166 -12.086 8.048 1.00 52.09 128 PRO A N 1
ATOM 1018 C CA . PRO A 1 128 ? -26.173 -11.899 6.995 1.00 52.09 128 PRO A CA 1
ATOM 1019 C C . PRO A 1 128 ? -26.787 -12.181 5.612 1.00 52.09 128 PRO A C 1
ATOM 1021 O O . PRO A 1 128 ? -27.298 -13.271 5.354 1.00 52.09 128 PRO A O 1
ATOM 1024 N N . LEU A 1 129 ? -26.710 -11.212 4.700 1.00 42.34 129 LEU A N 1
ATOM 1025 C CA . LEU A 1 129 ? -27.028 -11.434 3.290 1.00 42.34 129 LEU A CA 1
ATOM 1026 C C . LEU A 1 129 ? -25.846 -12.150 2.632 1.00 42.34 129 LEU A C 1
ATOM 1028 O O . LEU A 1 129 ? -24.802 -11.552 2.394 1.00 42.34 129 LEU A O 1
ATOM 1032 N N . PHE A 1 130 ? -26.004 -13.440 2.348 1.00 44.06 130 PHE A N 1
ATOM 1033 C CA . PHE A 1 130 ? -25.033 -14.196 1.564 1.00 44.06 130 PHE A CA 1
ATOM 1034 C C . PHE A 1 130 ? -25.368 -14.061 0.076 1.00 44.06 130 PHE A C 1
ATOM 1036 O O . PHE A 1 130 ? -26.427 -14.515 -0.363 1.00 44.06 130 PHE A O 1
ATOM 1043 N N . SER A 1 131 ? -24.474 -13.446 -0.703 1.00 35.97 131 SER A N 1
ATOM 1044 C CA . SER A 1 131 ? -24.504 -13.606 -2.160 1.00 35.97 131 SER A CA 1
ATOM 1045 C C . SER A 1 131 ? -24.049 -15.028 -2.516 1.00 35.97 131 SER A C 1
ATOM 1047 O O . SER A 1 131 ? -23.319 -15.659 -1.756 1.00 35.97 131 SER A O 1
ATOM 1049 N N . ARG A 1 132 ? -24.530 -15.574 -3.638 1.00 35.22 132 ARG A N 1
ATOM 1050 C CA . ARG A 1 132 ? -24.262 -16.965 -4.063 1.00 35.22 132 ARG A CA 1
ATOM 1051 C C . ARG A 1 132 ? -22.832 -17.201 -4.565 1.00 35.22 132 ARG A C 1
ATOM 1053 O O . ARG A 1 132 ? -22.439 -18.358 -4.703 1.00 35.22 132 ARG A O 1
ATOM 1060 N N . GLU A 1 133 ? -22.066 -16.149 -4.823 1.00 36.38 133 GLU A N 1
ATOM 1061 C CA . GLU A 1 133 ? -20.613 -16.250 -4.976 1.00 36.38 133 GLU A CA 1
ATOM 1062 C C . GLU A 1 133 ? -19.988 -16.347 -3.588 1.00 36.38 133 GLU A C 1
ATOM 1064 O O . GLU A 1 133 ? -20.468 -15.717 -2.653 1.00 36.38 133 GLU A O 1
ATOM 1069 N N . LYS A 1 134 ? -18.975 -17.201 -3.428 1.00 31.94 134 LYS A N 1
ATOM 1070 C CA . LYS A 1 134 ? -18.337 -17.555 -2.150 1.00 31.94 134 LYS A CA 1
ATOM 1071 C C . LYS A 1 134 ? -17.547 -16.386 -1.534 1.00 31.94 134 LYS A C 1
ATOM 1073 O O . LYS A 1 134 ? -16.361 -16.505 -1.261 1.00 31.94 134 LYS A O 1
ATOM 1078 N N . GLU A 1 135 ? -18.211 -15.269 -1.292 1.00 32.97 135 GLU A N 1
ATOM 1079 C CA . GLU A 1 135 ? -17.684 -14.070 -0.665 1.00 32.97 135 GLU A CA 1
ATOM 1080 C C . GLU A 1 135 ? -18.607 -13.718 0.502 1.00 32.97 135 GLU A C 1
ATOM 1082 O O . GLU A 1 135 ? -19.810 -13.477 0.350 1.00 32.97 135 GLU A O 1
ATOM 1087 N N . LYS A 1 136 ? -18.057 -13.737 1.720 1.00 31.94 136 LYS A N 1
ATOM 1088 C CA . LYS A 1 136 ? -18.783 -13.290 2.911 1.00 31.94 136 LYS A CA 1
ATOM 1089 C C . LYS A 1 136 ? -18.991 -11.783 2.818 1.00 31.94 136 LYS A C 1
ATOM 1091 O O . LYS A 1 136 ? -18.102 -11.004 3.146 1.00 31.94 136 LYS A O 1
ATOM 1096 N N . VAL A 1 137 ? -20.199 -11.379 2.442 1.00 37.44 137 VAL A N 1
ATOM 1097 C CA . VAL A 1 137 ? -20.660 -9.999 2.587 1.00 37.44 137 VAL A CA 1
ATOM 1098 C C . VAL A 1 137 ? -21.101 -9.799 4.038 1.00 37.44 137 VAL A C 1
ATOM 1100 O O . VAL A 1 137 ? -22.163 -10.263 4.455 1.00 37.44 137 VAL A O 1
ATOM 1103 N N . ILE A 1 138 ? -20.267 -9.139 4.844 1.00 40.53 138 ILE A N 1
ATOM 1104 C CA . ILE A 1 138 ? -20.645 -8.732 6.202 1.00 40.53 138 ILE A CA 1
ATOM 1105 C C . ILE A 1 138 ? -21.122 -7.279 6.141 1.00 40.53 138 ILE A C 1
ATOM 1107 O O . ILE A 1 138 ? -20.330 -6.343 6.174 1.00 40.53 138 ILE A O 1
ATOM 1111 N N . CYS A 1 139 ? -22.437 -7.086 6.032 1.00 32.72 139 CYS A N 1
ATOM 1112 C CA . CYS A 1 139 ? -23.062 -5.767 6.089 1.00 32.72 139 CYS A CA 1
ATOM 1113 C C . CYS A 1 139 ? -23.494 -5.437 7.518 1.00 32.72 139 CYS A C 1
ATOM 1115 O O . CYS A 1 139 ? -24.512 -5.944 7.967 1.00 32.72 139 CYS A O 1
ATOM 1117 N N . ASN A 1 140 ? -22.793 -4.528 8.195 1.00 29.84 140 ASN A N 1
ATOM 1118 C CA . ASN A 1 140 ? -23.414 -3.707 9.235 1.00 29.84 140 ASN A CA 1
ATOM 1119 C C . ASN A 1 140 ? -22.781 -2.310 9.236 1.00 29.84 140 ASN A C 1
ATOM 1121 O O . ASN A 1 140 ? -21.683 -2.108 9.742 1.00 29.84 140 ASN A O 1
ATOM 1125 N N . PHE A 1 141 ? -23.487 -1.346 8.644 1.00 35.38 141 PHE A N 1
ATOM 1126 C CA . PHE A 1 141 ? -23.181 0.079 8.731 1.00 35.38 141 PHE A CA 1
ATOM 1127 C C . PHE A 1 141 ? -24.426 0.783 9.261 1.00 35.38 141 PHE A C 1
ATOM 1129 O O . PHE A 1 141 ? -25.382 1.002 8.520 1.00 35.38 141 PHE A O 1
ATOM 1136 N N . VAL A 1 142 ? -24.424 1.147 10.542 1.00 31.67 142 VAL A N 1
ATOM 1137 C CA . VAL A 1 142 ? -25.426 2.065 11.091 1.00 31.67 142 VAL A CA 1
ATOM 1138 C C . VAL A 1 142 ? -24.703 3.256 11.694 1.00 31.67 142 VAL A C 1
ATOM 1140 O O . VAL A 1 142 ? -24.267 3.220 12.837 1.00 31.67 142 VAL A O 1
ATOM 1143 N N . SER A 1 143 ? -24.547 4.301 10.884 1.00 30.86 143 SER A N 1
ATOM 1144 C CA . SER A 1 143 ? -25.007 5.662 11.191 1.00 30.86 143 SER A CA 1
ATOM 1145 C C . SER A 1 143 ? -24.564 6.584 10.046 1.00 30.86 143 SER A C 1
ATOM 1147 O O . SER A 1 143 ? -23.371 6.756 9.816 1.00 30.86 143 SER A O 1
ATOM 1149 N N . TYR A 1 144 ? -25.539 7.159 9.332 1.00 30.61 144 TYR A N 1
ATOM 1150 C CA . TYR A 1 144 ? -25.404 8.109 8.211 1.00 30.61 144 TYR A CA 1
ATOM 1151 C C . TYR A 1 144 ? -25.043 7.544 6.818 1.00 30.61 144 TYR A C 1
ATOM 1153 O O . TYR A 1 144 ? -24.035 7.891 6.213 1.00 30.61 144 TYR A O 1
ATOM 1161 N N . GLY A 1 145 ? -25.966 6.763 6.245 1.00 31.39 145 GLY A N 1
ATOM 1162 C CA . GLY A 1 145 ? -26.439 7.022 4.874 1.00 31.39 145 GLY A CA 1
ATOM 1163 C C . GLY A 1 145 ? -25.581 6.622 3.667 1.00 31.39 145 GLY A C 1
ATOM 1164 O O . GLY A 1 145 ? -25.938 7.019 2.563 1.00 31.39 145 GLY A O 1
ATOM 1165 N N . ILE A 1 146 ? -24.511 5.836 3.812 1.00 29.69 146 ILE A N 1
ATOM 1166 C CA . ILE A 1 146 ? -23.806 5.243 2.661 1.00 29.69 146 ILE A CA 1
ATOM 1167 C C . ILE A 1 146 ? -23.530 3.768 2.959 1.00 29.69 146 ILE A C 1
ATOM 1169 O O . ILE A 1 146 ? -22.736 3.429 3.834 1.00 29.69 146 ILE A O 1
ATOM 1173 N N . LEU A 1 147 ? -24.228 2.888 2.240 1.00 31.92 147 LEU A N 1
ATOM 1174 C CA . LEU A 1 147 ? -24.033 1.444 2.291 1.00 31.92 147 LEU A CA 1
ATOM 1175 C C . LEU A 1 147 ? -22.752 1.121 1.506 1.00 31.92 147 LEU A C 1
ATOM 1177 O O . LEU A 1 147 ? -22.787 1.025 0.282 1.00 31.92 147 LEU A O 1
ATOM 1181 N N . GLN A 1 148 ? -21.607 1.016 2.181 1.00 34.09 148 GLN A N 1
ATOM 1182 C CA . GLN A 1 148 ? -20.374 0.578 1.528 1.00 34.09 148 GLN A CA 1
ATOM 1183 C C . GLN A 1 148 ? -20.140 -0.901 1.839 1.00 34.09 148 GLN A C 1
ATOM 1185 O O . GLN A 1 148 ? -19.916 -1.294 2.983 1.00 34.09 148 GLN A O 1
ATOM 1190 N N . VAL A 1 149 ? -20.267 -1.724 0.799 1.00 36.44 149 VAL A N 1
ATOM 1191 C CA . VAL A 1 149 ? -20.058 -3.172 0.836 1.00 36.44 149 VAL A CA 1
ATOM 1192 C C . VAL A 1 149 ? -18.558 -3.427 0.963 1.00 36.44 149 VAL A C 1
ATOM 1194 O O . VAL A 1 149 ? -17.797 -3.113 0.050 1.00 36.44 149 VAL A O 1
ATOM 1197 N N . ALA A 1 150 ? -18.123 -3.960 2.102 1.00 35.53 150 ALA A N 1
ATOM 1198 C CA . ALA A 1 150 ? -16.778 -4.496 2.251 1.00 35.53 150 ALA A CA 1
ATOM 1199 C C . ALA A 1 150 ? -16.809 -5.973 1.836 1.00 35.53 150 ALA A C 1
ATOM 1201 O O . ALA A 1 150 ? -17.423 -6.800 2.510 1.00 35.53 150 ALA A O 1
ATOM 1202 N N . ILE A 1 151 ? -16.182 -6.279 0.702 1.00 35.25 151 ILE A N 1
ATOM 1203 C CA . ILE A 1 151 ? -15.947 -7.648 0.238 1.00 35.25 151 ILE A CA 1
ATOM 1204 C C . ILE A 1 151 ? -14.630 -8.093 0.872 1.00 35.25 151 ILE A C 1
ATOM 1206 O O . ILE A 1 151 ? -13.598 -7.455 0.669 1.00 35.25 151 ILE A O 1
ATOM 1210 N N . MET A 1 152 ? -14.673 -9.139 1.696 1.00 31.03 152 MET A N 1
ATOM 1211 C CA . MET A 1 152 ? -13.468 -9.788 2.207 1.00 31.03 152 MET A CA 1
ATOM 1212 C C . MET A 1 152 ? -13.135 -10.980 1.303 1.00 31.03 152 MET A C 1
ATOM 1214 O O . MET A 1 152 ? -13.987 -11.865 1.186 1.00 31.03 152 MET A O 1
ATOM 1218 N N . PRO A 1 153 ? -11.934 -11.057 0.705 1.00 25.86 153 PRO A N 1
ATOM 1219 C CA . PRO A 1 153 ? -11.492 -12.288 0.068 1.00 25.86 153 PRO A CA 1
ATOM 1220 C C . PRO A 1 153 ? -11.219 -13.352 1.144 1.00 25.86 153 PRO A C 1
ATOM 1222 O O . PRO A 1 153 ? -10.556 -13.084 2.149 1.00 25.86 153 PRO A O 1
ATOM 1225 N N . GLU A 1 154 ? -11.763 -14.558 0.959 1.00 28.55 154 GLU A N 1
ATOM 1226 C CA . GLU A 1 154 ? -11.344 -15.737 1.722 1.00 28.55 154 GLU A CA 1
ATOM 1227 C C . GLU A 1 154 ? -10.029 -16.260 1.128 1.00 28.55 154 GLU A C 1
ATOM 1229 O O . GLU A 1 154 ? -10.058 -16.779 0.018 1.00 28.55 154 GLU A O 1
ATOM 1234 N N . CYS A 1 155 ? -8.917 -16.148 1.866 1.00 27.67 155 CYS A N 1
ATOM 1235 C CA . CYS A 1 155 ? -7.774 -17.074 1.833 1.00 27.67 155 CYS A CA 1
ATOM 1236 C C . CYS A 1 155 ? -6.934 -16.934 3.111 1.00 27.67 155 CYS A C 1
ATOM 1238 O O . CYS A 1 155 ? -6.412 -15.828 3.373 1.00 27.67 155 CYS A O 1
#

Radius of gyration: 18.95 Å; chains: 1; bounding box: 54×31×47 Å

pLDDT: mean 70.74, std 20.24, range [25.86, 92.62]

Foldseek 3Di:
DFQFWFADDDLFKTKTWGQLVHDDDAQAWKWFDDPWKIWIKGFHDKDKDFPDDPVVVVVLVVCCVPPNDDPPDDPRRGITMMTIIGTDWIATPVNPDIDDPPDDDDGGTIMGHDDPVNCPNLDADPDFDDDPPPWRFRDDDDDDDDGDTRTDDDD